Protein AF-A0A943XSY5-F1 (afdb_monomer)

Mean predicted aligned error: 3.84 Å

pLDDT: mean 95.53, std 4.26, range [72.25, 98.81]

Solvent-accessible surface area (backbone atoms only — not comparable to full-atom values): 9622 Å² total; per-residue (Å²): 134,90,79,90,82,76,95,72,87,88,83,88,87,78,84,81,67,56,57,65,74,54,51,54,51,53,53,53,51,29,32,69,34,96,50,72,36,81,41,83,50,46,81,87,48,71,56,55,54,33,40,51,54,36,42,40,42,39,41,23,49,76,48,82,53,96,76,16,36,41,26,38,29,37,89,57,64,32,68,55,34,70,31,59,26,46,67,28,61,64,41,45,40,33,44,54,44,33,38,27,50,61,41,18,36,30,39,38,38,53,36,88,68,41,37,77,53,68,43,51,72,58,47,55,50,42,42,78,25,55,26,46,60,81,52,46,37,52,65,27,47,38,34,50,37,49,50,89,82,88,85,81,74,72,88,86,78,50,73,50,48,57,50,8,46,64,72,24,69,88,112

Radius of gyration: 17.77 Å; Cα contacts (8 Å, |Δi|>4): 304; chains: 1; bounding box: 42×30×55 Å

Sequence (171 aa):
MDILISPSRLSGSISAISSKSDAHRALICAALSDAPTELALNGSSVDIETTIRCLQSLGAAFAVSEHGISVSPMQSAAKTAALDCEESGSTLRFLLPVAAALGCQANFTGRGRLPQRPVSPLKEELEAHGCRLDRALLPIALSGQLQSGVFTLPGNVSSQFLTGLLLCFPL

Secondary structure (DSSP, 8-state):
--------------PPPP-HHHHHHHHHHHHHSSS-EEE---S--HHHHHHHHHHHHHT-EEEEETTEEEEE--SS--SEEEEE-TT-HHHHHHHHHHHHHTT-EEEEE--TTGGGS--HHHHHHHHHTTEEES-SSSSEEEEE-PPPS-----TTT-HHHHHHHHHHTT-

Structure (mmCIF, N/CA/C/O backbone):
data_AF-A0A943XSY5-F1
#
_entry.id   AF-A0A943XSY5-F1
#
loop_
_atom_site.group_PDB
_atom_site.id
_atom_site.type_symbol
_atom_site.label_atom_id
_atom_site.label_alt_id
_atom_site.label_comp_id
_atom_site.label_asym_id
_atom_site.label_entity_id
_atom_site.label_seq_id
_atom_site.pdbx_PDB_ins_code
_atom_site.Cartn_x
_atom_site.Cartn_y
_atom_site.Cartn_z
_atom_site.occupancy
_atom_site.B_iso_or_equiv
_atom_site.auth_seq_id
_atom_site.auth_comp_id
_atom_site.auth_asym_id
_atom_site.auth_atom_id
_atom_site.pdbx_PDB_model_num
ATOM 1 N N . MET A 1 1 ? 16.954 14.660 -23.790 1.00 72.25 1 MET A N 1
ATOM 2 C CA . MET A 1 1 ? 18.077 13.877 -24.334 1.00 72.25 1 MET A CA 1
ATOM 3 C C . MET A 1 1 ? 17.688 13.520 -25.745 1.00 72.25 1 MET A C 1
ATOM 5 O O . MET A 1 1 ? 16.657 12.879 -25.915 1.00 72.25 1 MET A O 1
ATOM 9 N N . ASP A 1 2 ? 18.464 13.977 -26.718 1.00 86.50 2 ASP A N 1
ATOM 10 C CA . ASP A 1 2 ? 18.195 13.680 -28.121 1.00 86.50 2 ASP A CA 1
ATOM 11 C C . ASP A 1 2 ? 18.835 12.331 -28.450 1.00 86.50 2 ASP A C 1
ATOM 13 O O . ASP A 1 2 ? 20.022 12.123 -28.200 1.00 86.50 2 ASP A O 1
ATOM 17 N N . ILE A 1 3 ? 18.029 11.388 -28.940 1.00 89.19 3 ILE A N 1
ATOM 18 C CA . ILE A 1 3 ? 18.482 10.047 -29.315 1.00 89.19 3 ILE A CA 1
ATOM 19 C C . ILE A 1 3 ? 18.308 9.910 -30.825 1.00 89.19 3 ILE A C 1
ATOM 21 O O . ILE A 1 3 ? 17.190 9.974 -31.333 1.00 89.19 3 ILE A O 1
ATOM 25 N N . LEU A 1 4 ? 19.415 9.710 -31.543 1.00 88.94 4 LEU A N 1
ATOM 26 C CA . LEU A 1 4 ? 19.394 9.393 -32.968 1.00 88.94 4 LEU A CA 1
ATOM 27 C C . LEU A 1 4 ? 19.243 7.878 -33.140 1.00 88.94 4 LEU A C 1
ATOM 29 O O . LEU A 1 4 ? 20.129 7.114 -32.763 1.00 88.94 4 LEU A O 1
ATOM 33 N N . ILE A 1 5 ? 18.125 7.445 -33.721 1.00 90.19 5 ILE A N 1
ATOM 34 C CA . ILE A 1 5 ? 17.833 6.032 -33.988 1.00 90.19 5 ILE A CA 1
ATOM 35 C C . ILE A 1 5 ? 17.864 5.815 -35.502 1.00 90.19 5 ILE A C 1
ATOM 37 O O . ILE A 1 5 ? 17.161 6.501 -36.240 1.00 90.19 5 ILE A O 1
ATOM 41 N N . SER A 1 6 ? 18.663 4.853 -35.967 1.00 91.50 6 SER A N 1
ATOM 42 C CA . SER A 1 6 ? 18.678 4.421 -37.371 1.00 91.50 6 SER A CA 1
ATOM 43 C C . SER A 1 6 ? 17.897 3.110 -37.525 1.00 91.50 6 SER A C 1
ATOM 45 O O . SER A 1 6 ? 18.094 2.212 -36.703 1.00 91.50 6 SER A O 1
ATOM 47 N N . PRO A 1 7 ? 17.026 2.957 -38.542 1.00 93.31 7 PRO A N 1
ATOM 48 C CA . PRO A 1 7 ? 16.251 1.732 -38.728 1.00 93.31 7 PRO A CA 1
ATOM 49 C C . PRO A 1 7 ? 17.140 0.495 -38.907 1.00 93.31 7 PRO A C 1
ATOM 51 O O . PRO A 1 7 ? 18.032 0.473 -39.753 1.00 93.31 7 PRO A O 1
ATOM 54 N N . SER A 1 8 ? 16.866 -0.559 -38.141 1.00 94.12 8 SER A N 1
ATOM 55 C CA . SER A 1 8 ? 17.526 -1.863 -38.249 1.00 94.12 8 SER A CA 1
ATOM 56 C C . SER A 1 8 ? 16.590 -2.977 -37.765 1.00 94.12 8 SER A C 1
ATOM 58 O O . SER A 1 8 ? 15.567 -2.715 -37.126 1.00 94.12 8 SER A O 1
ATOM 60 N N . ARG A 1 9 ? 16.901 -4.240 -38.087 1.00 95.06 9 ARG A N 1
ATOM 61 C CA . ARG A 1 9 ? 16.203 -5.380 -37.472 1.00 95.06 9 ARG A CA 1
ATOM 62 C C . ARG A 1 9 ? 16.686 -5.526 -36.031 1.00 95.06 9 ARG A C 1
ATOM 64 O O . ARG A 1 9 ? 17.878 -5.708 -35.808 1.00 95.06 9 ARG A O 1
ATOM 71 N N . LEU A 1 10 ? 15.762 -5.476 -35.074 1.00 93.25 10 LEU A N 1
ATOM 72 C CA . LEU A 1 10 ? 16.069 -5.726 -33.666 1.00 93.25 10 LEU A CA 1
ATOM 73 C C . LEU A 1 10 ? 16.417 -7.209 -33.456 1.00 93.25 10 LEU A C 1
ATOM 75 O O . LEU A 1 10 ? 15.701 -8.089 -33.933 1.00 93.25 10 LEU A O 1
ATOM 79 N N . SER A 1 11 ? 17.497 -7.481 -32.724 1.00 94.38 11 SER A N 1
ATOM 80 C CA . SER A 1 11 ? 17.932 -8.830 -32.340 1.00 94.38 11 SER A CA 1
ATOM 81 C C . SER A 1 11 ? 18.624 -8.807 -30.977 1.00 94.38 11 SER A C 1
ATOM 83 O O . SER A 1 11 ? 19.362 -7.865 -30.694 1.00 94.38 11 SER A O 1
ATOM 85 N N . GLY A 1 12 ? 18.434 -9.850 -30.167 1.00 94.44 12 GLY A N 1
ATOM 86 C CA . GLY A 1 12 ? 19.050 -9.999 -28.844 1.00 94.44 12 GLY A CA 1
ATOM 87 C C . GLY A 1 12 ? 18.046 -10.440 -27.778 1.00 94.44 12 GLY A C 1
ATOM 88 O O . GLY A 1 12 ? 16.871 -10.650 -28.077 1.00 94.44 12 GLY A O 1
ATOM 89 N N . SER A 1 13 ? 18.519 -10.552 -26.537 1.00 94.25 13 SER A N 1
ATOM 90 C CA . SER A 1 13 ? 17.705 -10.886 -25.364 1.00 94.25 13 SER A CA 1
ATOM 91 C C . SER A 1 13 ? 17.931 -9.849 -24.272 1.00 94.25 13 SER A C 1
ATOM 93 O O . SER A 1 13 ? 19.067 -9.448 -24.025 1.00 94.25 13 SER A O 1
ATOM 95 N N . ILE A 1 14 ? 16.855 -9.443 -23.604 1.00 92.06 14 ILE A N 1
ATOM 96 C CA . ILE A 1 14 ? 16.902 -8.592 -22.415 1.00 92.06 14 ILE A CA 1
ATOM 97 C C . ILE A 1 14 ? 16.145 -9.278 -21.285 1.00 92.06 14 ILE A C 1
ATOM 99 O O . ILE A 1 14 ? 15.110 -9.905 -21.514 1.00 92.06 14 ILE A O 1
ATOM 103 N N . SER A 1 15 ? 16.650 -9.151 -20.064 1.00 88.56 15 SER A N 1
ATOM 104 C CA . SER A 1 15 ? 15.918 -9.601 -18.884 1.00 88.56 15 SER A CA 1
ATOM 105 C C . SER A 1 15 ? 14.790 -8.620 -18.587 1.00 88.56 15 SER A C 1
ATOM 107 O O . SER A 1 15 ? 15.020 -7.414 -18.487 1.00 88.56 15 SER A O 1
ATOM 109 N N . ALA A 1 16 ? 13.572 -9.133 -18.430 1.00 88.50 16 ALA A N 1
ATOM 110 C CA . ALA A 1 16 ? 12.465 -8.321 -17.953 1.00 88.50 16 ALA A CA 1
ATOM 111 C C . ALA A 1 16 ? 12.691 -7.929 -16.483 1.00 88.50 16 ALA A C 1
ATOM 113 O O . ALA A 1 16 ? 13.171 -8.730 -15.674 1.00 88.50 16 ALA A O 1
ATOM 114 N N . ILE A 1 17 ? 12.331 -6.691 -16.150 1.00 89.69 17 ILE A N 1
ATOM 115 C CA . ILE A 1 17 ? 12.204 -6.258 -14.757 1.00 89.69 17 ILE A CA 1
ATOM 116 C C . ILE A 1 17 ? 10.907 -6.801 -14.155 1.00 89.69 17 ILE A C 1
ATOM 118 O O . ILE A 1 17 ? 9.982 -7.188 -14.877 1.00 89.69 17 ILE A O 1
ATOM 122 N N . SER A 1 18 ? 10.824 -6.782 -12.831 1.00 90.81 18 SER A N 1
ATOM 123 C CA . SER A 1 18 ? 9.659 -7.265 -12.102 1.00 90.81 18 SER A CA 1
ATOM 124 C C . SER A 1 18 ? 8.411 -6.451 -12.433 1.00 90.81 18 SER A C 1
ATOM 126 O O . SER A 1 18 ? 8.450 -5.231 -12.621 1.00 90.81 18 SER A O 1
ATOM 128 N N . SER A 1 19 ? 7.266 -7.133 -12.480 1.00 93.69 19 SER A N 1
ATOM 129 C CA . SER A 1 19 ? 5.975 -6.476 -12.665 1.00 93.69 19 SER A CA 1
ATOM 130 C C . SER A 1 19 ? 5.690 -5.565 -11.477 1.00 93.69 19 SER A C 1
ATOM 132 O O . SER A 1 19 ? 5.478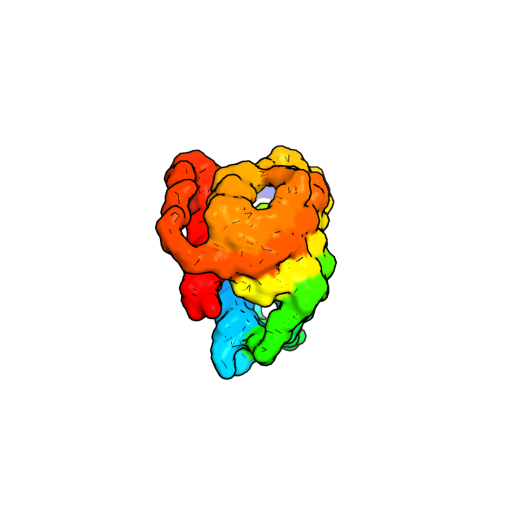 -6.030 -10.360 1.00 93.69 19 SER A O 1
ATOM 134 N N . LYS A 1 20 ? 5.608 -4.256 -11.724 1.00 93.44 20 LYS A N 1
ATOM 135 C CA . LYS A 1 20 ? 5.277 -3.269 -10.687 1.00 93.44 20 LYS A CA 1
ATOM 136 C C . LYS A 1 20 ? 3.965 -3.600 -9.968 1.00 93.44 20 LYS A C 1
ATOM 138 O O . LYS A 1 20 ? 3.870 -3.505 -8.750 1.00 93.44 20 LYS A O 1
ATOM 143 N N . SER A 1 21 ? 2.932 -3.984 -10.717 1.00 94.94 21 SER A N 1
ATOM 144 C CA . SER A 1 21 ? 1.629 -4.309 -10.132 1.00 94.94 21 SER A CA 1
ATOM 145 C C . SER A 1 21 ? 1.674 -5.558 -9.255 1.00 94.94 21 SER A C 1
ATOM 147 O O . SER A 1 21 ? 0.936 -5.623 -8.276 1.00 94.94 21 SER A O 1
ATOM 149 N N . ASP A 1 22 ? 2.504 -6.535 -9.606 1.00 95.62 22 ASP A N 1
ATOM 150 C CA . ASP A 1 22 ? 2.690 -7.742 -8.802 1.00 95.62 22 ASP A CA 1
ATOM 151 C C . ASP A 1 22 ? 3.507 -7.438 -7.543 1.00 95.62 22 ASP A C 1
ATOM 153 O O . ASP A 1 22 ? 3.076 -7.738 -6.434 1.00 95.62 22 ASP A O 1
ATOM 157 N N . ALA A 1 23 ? 4.598 -6.685 -7.697 1.00 96.00 23 ALA A N 1
ATOM 158 C CA . ALA A 1 23 ? 5.452 -6.252 -6.599 1.00 96.00 23 ALA A CA 1
ATOM 159 C C . ALA A 1 23 ? 4.679 -5.487 -5.509 1.00 96.00 23 ALA A C 1
ATOM 161 O O . ALA A 1 23 ? 4.849 -5.784 -4.331 1.00 96.00 23 ALA A O 1
ATOM 162 N N . HIS A 1 24 ? 3.769 -4.569 -5.869 1.00 97.81 24 HIS A N 1
ATOM 163 C CA . HIS A 1 24 ? 2.896 -3.918 -4.881 1.00 97.81 24 HIS A CA 1
ATOM 164 C C . HIS A 1 24 ? 2.095 -4.927 -4.050 1.00 97.81 24 HIS A C 1
ATOM 166 O O . HIS A 1 24 ? 2.024 -4.797 -2.832 1.00 97.81 24 HIS A O 1
ATOM 172 N N . ARG A 1 25 ? 1.468 -5.910 -4.708 1.00 98.00 25 ARG A N 1
ATOM 173 C CA . ARG A 1 25 ? 0.611 -6.893 -4.035 1.00 98.00 25 ARG A CA 1
ATOM 174 C C . ARG A 1 25 ? 1.439 -7.820 -3.160 1.00 98.00 25 ARG A C 1
ATOM 176 O O . ARG A 1 25 ? 1.089 -8.006 -2.004 1.00 98.00 25 ARG A O 1
ATOM 183 N N . ALA A 1 26 ? 2.555 -8.321 -3.684 1.00 97.56 26 ALA A N 1
ATOM 184 C CA . ALA A 1 26 ? 3.475 -9.176 -2.949 1.00 97.56 26 ALA A CA 1
ATOM 185 C C . ALA A 1 26 ? 4.007 -8.484 -1.685 1.00 97.56 26 ALA A C 1
ATOM 187 O O . ALA A 1 26 ? 3.973 -9.079 -0.614 1.00 97.56 26 ALA A O 1
ATOM 188 N N . LEU A 1 27 ? 4.415 -7.213 -1.781 1.00 97.94 27 LEU A N 1
ATOM 189 C CA . LEU A 1 27 ? 4.894 -6.435 -0.634 1.00 97.94 27 LEU A CA 1
ATOM 190 C C . LEU A 1 27 ? 3.814 -6.235 0.432 1.00 97.94 27 LEU A C 1
ATOM 192 O O . LEU A 1 27 ? 4.099 -6.378 1.617 1.00 97.94 27 LEU A O 1
ATOM 196 N N . ILE A 1 28 ? 2.582 -5.918 0.022 1.00 98.50 28 ILE A N 1
ATOM 197 C CA . ILE A 1 28 ? 1.466 -5.723 0.957 1.00 98.50 28 ILE A CA 1
ATOM 198 C C . ILE A 1 28 ? 1.099 -7.046 1.636 1.00 98.50 28 ILE A C 1
ATOM 200 O O . ILE A 1 28 ? 0.995 -7.080 2.857 1.00 98.50 28 ILE A O 1
ATOM 204 N N . CYS A 1 29 ? 0.967 -8.138 0.877 1.00 98.25 29 CYS A N 1
ATOM 205 C CA . CYS A 1 29 ? 0.692 -9.461 1.440 1.00 98.25 29 CYS A CA 1
ATOM 206 C C . CYS A 1 29 ? 1.797 -9.909 2.404 1.00 98.25 29 CYS A C 1
ATOM 208 O O . CYS A 1 29 ? 1.495 -10.364 3.499 1.00 98.25 29 CYS A O 1
ATOM 210 N N . ALA A 1 30 ? 3.069 -9.742 2.030 1.00 98.12 30 ALA A N 1
ATOM 211 C CA . ALA A 1 30 ? 4.203 -10.088 2.882 1.00 98.12 30 ALA A CA 1
ATOM 212 C C . ALA A 1 30 ? 4.205 -9.272 4.185 1.00 98.12 30 ALA A C 1
ATOM 214 O O . ALA A 1 30 ? 4.404 -9.828 5.261 1.00 98.12 30 ALA A O 1
ATOM 215 N N . ALA A 1 31 ? 3.911 -7.971 4.112 1.00 98.31 31 ALA A N 1
ATOM 216 C CA . ALA A 1 31 ? 3.825 -7.106 5.287 1.00 98.31 31 ALA A CA 1
ATOM 217 C C . ALA A 1 31 ? 2.657 -7.461 6.228 1.00 98.31 31 ALA A C 1
ATOM 219 O O . ALA A 1 31 ? 2.752 -7.198 7.426 1.00 98.31 31 ALA A O 1
ATOM 220 N N . LEU A 1 32 ? 1.575 -8.034 5.691 1.00 97.50 32 LEU A N 1
ATOM 221 C CA . LEU A 1 32 ? 0.381 -8.470 6.429 1.00 97.50 32 LEU A CA 1
ATOM 222 C C . LEU A 1 32 ? 0.417 -9.947 6.856 1.00 97.50 32 LEU A C 1
ATOM 224 O O . LEU A 1 32 ? -0.513 -10.407 7.511 1.00 97.50 32 LEU A O 1
ATOM 228 N N . SER A 1 33 ? 1.444 -10.696 6.455 1.00 96.44 33 SER A N 1
ATOM 229 C CA . SER A 1 33 ? 1.564 -12.126 6.753 1.00 96.44 33 SER A CA 1
ATOM 230 C C . SER A 1 33 ? 1.940 -12.397 8.216 1.00 96.44 33 SER A C 1
ATOM 232 O O . SER A 1 33 ? 2.244 -11.486 8.981 1.00 96.44 33 SER A O 1
ATOM 234 N N . ASP A 1 34 ? 1.931 -13.665 8.616 1.00 94.12 34 ASP A N 1
ATOM 235 C CA . ASP A 1 34 ? 2.286 -14.127 9.961 1.00 94.12 34 ASP A CA 1
ATOM 236 C C . ASP A 1 34 ? 3.776 -14.490 10.118 1.00 94.12 34 ASP A C 1
ATOM 238 O O . ASP A 1 34 ? 4.224 -14.788 11.229 1.00 94.12 34 ASP A O 1
ATOM 242 N N . ALA A 1 35 ? 4.565 -14.442 9.038 1.00 96.50 35 ALA A N 1
ATOM 243 C CA . ALA A 1 35 ? 5.975 -14.824 9.044 1.00 96.50 35 ALA A CA 1
ATOM 244 C C . ALA A 1 35 ? 6.843 -13.979 8.087 1.00 96.50 35 ALA A C 1
ATOM 246 O O . ALA A 1 35 ? 6.354 -13.464 7.081 1.00 96.50 35 ALA A O 1
ATOM 247 N N . PRO A 1 36 ? 8.157 -13.843 8.355 1.00 97.81 36 PRO A N 1
ATOM 248 C CA . PRO A 1 36 ? 9.082 -13.204 7.423 1.00 97.81 36 PRO A CA 1
ATOM 249 C C . PRO A 1 36 ? 9.029 -13.821 6.021 1.00 97.81 36 PRO A C 1
ATOM 251 O O . PRO A 1 36 ? 8.954 -15.041 5.873 1.00 97.81 36 PRO A O 1
ATOM 254 N N . THR A 1 37 ? 9.091 -12.975 4.994 1.00 98.12 37 THR A N 1
ATOM 255 C CA . THR A 1 37 ? 8.952 -13.373 3.587 1.00 98.12 37 THR A CA 1
ATOM 256 C C . THR A 1 37 ? 10.088 -12.798 2.746 1.00 98.12 37 THR A C 1
ATOM 258 O O . THR A 1 37 ? 10.396 -11.613 2.840 1.00 98.12 37 THR A O 1
ATOM 261 N N . GLU A 1 38 ? 10.665 -13.619 1.868 1.00 97.44 38 GLU A N 1
ATOM 262 C CA . GLU A 1 38 ? 11.656 -13.191 0.876 1.00 97.44 38 GLU A CA 1
ATOM 263 C C . GLU A 1 38 ? 11.002 -13.026 -0.498 1.00 97.44 38 GLU A C 1
ATOM 265 O O . GLU A 1 38 ? 10.379 -13.951 -1.023 1.00 97.44 38 GLU A O 1
ATOM 270 N N . LEU A 1 39 ? 11.156 -11.847 -1.101 1.00 96.06 39 LEU A N 1
ATOM 271 C CA . LEU A 1 39 ? 10.608 -11.522 -2.414 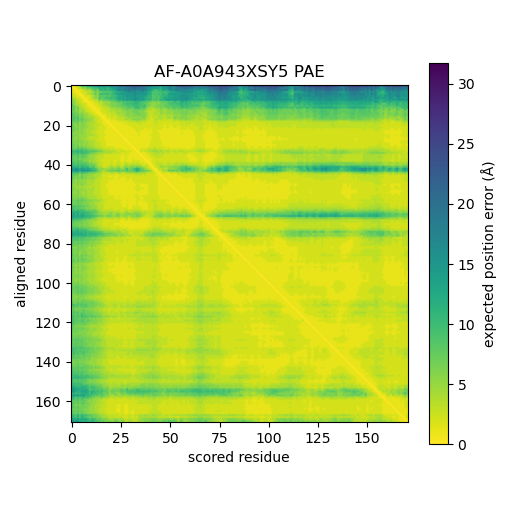1.00 96.06 39 LEU A CA 1
ATOM 272 C C . LEU A 1 39 ? 11.731 -11.346 -3.437 1.00 96.06 39 LEU A C 1
ATOM 274 O O . LEU A 1 39 ? 12.509 -10.395 -3.362 1.00 96.06 39 LEU A O 1
ATOM 278 N N . ALA A 1 40 ? 11.769 -12.221 -4.442 1.00 92.81 40 ALA A N 1
ATOM 279 C CA . ALA A 1 40 ? 12.690 -12.121 -5.573 1.00 92.81 40 ALA A CA 1
ATOM 280 C C . ALA A 1 40 ? 12.232 -11.025 -6.556 1.00 92.81 40 ALA A C 1
ATOM 282 O O . ALA A 1 40 ? 11.627 -11.304 -7.590 1.00 92.81 40 ALA A O 1
ATOM 283 N N . LEU A 1 41 ? 12.494 -9.764 -6.206 1.00 90.00 41 LEU A N 1
ATOM 284 C CA . LEU A 1 41 ? 12.184 -8.592 -7.025 1.00 90.00 41 LEU A CA 1
ATOM 285 C C . LEU A 1 41 ? 13.463 -8.013 -7.630 1.00 90.00 41 LEU A C 1
ATOM 287 O O . LEU A 1 41 ? 14.415 -7.709 -6.918 1.00 90.00 41 LEU A O 1
ATOM 291 N N . ASN A 1 42 ? 13.465 -7.832 -8.951 1.00 85.94 42 ASN A N 1
ATOM 292 C CA . ASN A 1 42 ? 14.547 -7.192 -9.692 1.00 85.94 42 ASN A CA 1
ATOM 293 C C . ASN A 1 42 ? 14.120 -5.823 -10.248 1.00 85.94 42 ASN A C 1
ATOM 295 O O . ASN A 1 42 ? 13.062 -5.662 -10.865 1.00 85.94 42 ASN A O 1
ATOM 299 N N . GLY A 1 43 ? 14.995 -4.835 -10.065 1.00 79.06 43 GLY A N 1
ATOM 300 C CA . GLY A 1 43 ? 14.724 -3.443 -10.413 1.00 79.06 43 GLY A CA 1
ATOM 301 C C . GLY A 1 43 ? 13.896 -2.715 -9.351 1.00 79.06 43 GLY A C 1
ATOM 302 O O . GLY A 1 43 ? 13.082 -3.307 -8.648 1.00 79.06 43 GLY A O 1
ATOM 303 N N . SER A 1 44 ? 14.115 -1.405 -9.246 1.00 80.56 44 SER A N 1
ATOM 304 C CA . SER A 1 44 ? 13.337 -0.523 -8.374 1.00 80.56 44 SER A CA 1
ATOM 305 C C . SER A 1 44 ? 12.501 0.447 -9.201 1.00 80.56 44 SER A C 1
ATOM 307 O O . SER A 1 44 ? 12.824 0.771 -10.346 1.00 80.56 44 SER A O 1
ATOM 309 N N . SER A 1 45 ? 11.416 0.931 -8.609 1.00 90.75 45 SER A N 1
ATOM 310 C CA . SER A 1 45 ? 10.687 2.089 -9.112 1.00 90.75 45 SER A CA 1
ATOM 311 C C . SER A 1 45 ? 10.206 2.923 -7.938 1.00 90.75 45 SER A C 1
ATOM 313 O O . SER A 1 45 ? 9.942 2.377 -6.865 1.00 90.75 45 SER A O 1
ATOM 315 N N . VAL A 1 46 ? 10.024 4.223 -8.174 1.00 94.81 46 VAL A N 1
ATOM 316 C CA . VAL A 1 46 ? 9.535 5.161 -7.157 1.00 94.81 46 VAL A CA 1
ATOM 317 C C . VAL A 1 46 ? 8.265 4.626 -6.490 1.00 94.81 46 VAL A C 1
ATOM 319 O O . VAL A 1 46 ? 8.216 4.565 -5.274 1.00 94.81 46 VAL A O 1
ATOM 322 N N . ASP A 1 47 ? 7.295 4.120 -7.258 1.00 96.25 47 ASP A N 1
ATOM 323 C CA . ASP A 1 47 ? 6.043 3.563 -6.721 1.00 96.25 47 ASP A CA 1
ATOM 324 C C . ASP A 1 47 ? 6.257 2.384 -5.744 1.00 96.25 47 ASP A C 1
ATOM 326 O O . ASP A 1 47 ? 5.525 2.237 -4.756 1.00 96.25 47 ASP A O 1
ATOM 330 N N . ILE A 1 48 ? 7.246 1.523 -6.011 1.00 95.69 48 ILE A N 1
ATOM 331 C CA . ILE A 1 48 ? 7.573 0.379 -5.146 1.00 95.69 48 ILE A CA 1
ATOM 332 C C . ILE A 1 48 ? 8.245 0.860 -3.866 1.00 95.69 48 ILE A C 1
ATOM 334 O O . ILE A 1 48 ? 7.825 0.474 -2.776 1.00 95.69 48 ILE A O 1
ATOM 338 N N . GLU A 1 49 ? 9.202 1.776 -3.981 1.00 96.38 49 GLU A N 1
ATOM 339 C CA . GLU A 1 49 ? 9.843 2.404 -2.825 1.00 96.38 49 GLU A CA 1
ATOM 340 C C . GLU A 1 49 ? 8.827 3.162 -1.961 1.00 96.38 49 GLU A C 1
ATOM 342 O O . GLU A 1 49 ? 8.859 3.060 -0.738 1.00 96.38 49 GLU A O 1
ATOM 347 N N . THR A 1 50 ? 7.875 3.868 -2.576 1.00 98.19 50 THR A N 1
ATOM 348 C CA . THR A 1 50 ? 6.762 4.535 -1.889 1.00 98.19 50 THR A CA 1
ATOM 349 C C . THR A 1 50 ? 5.919 3.538 -1.097 1.00 98.19 50 THR A C 1
ATOM 351 O O . THR A 1 50 ? 5.553 3.807 0.045 1.00 98.19 50 THR A O 1
ATOM 354 N N . THR A 1 51 ? 5.626 2.371 -1.676 1.00 98.38 51 THR A N 1
ATOM 355 C CA . THR A 1 51 ? 4.847 1.322 -0.998 1.00 98.38 51 THR A CA 1
ATOM 356 C C . THR A 1 51 ? 5.597 0.764 0.201 1.00 98.38 51 THR A C 1
ATOM 358 O O . THR A 1 51 ? 5.004 0.639 1.268 1.00 98.38 51 THR A O 1
ATOM 361 N N . ILE A 1 52 ? 6.899 0.504 0.053 1.00 97.94 52 ILE A N 1
ATOM 362 C CA . ILE A 1 52 ? 7.772 0.072 1.152 1.00 97.94 52 ILE A CA 1
ATOM 363 C C . ILE A 1 52 ? 7.763 1.113 2.273 1.00 97.94 52 ILE A C 1
ATOM 365 O O . ILE A 1 52 ? 7.478 0.761 3.414 1.00 97.94 52 ILE A O 1
ATOM 369 N N . ARG A 1 53 ? 7.982 2.398 1.957 1.00 98.56 53 ARG A N 1
ATOM 370 C CA . ARG A 1 53 ? 7.965 3.484 2.955 1.00 98.56 53 ARG A CA 1
ATOM 371 C C . ARG A 1 53 ? 6.632 3.564 3.699 1.00 98.56 53 ARG A C 1
ATOM 373 O O . ARG A 1 53 ? 6.619 3.672 4.920 1.00 98.56 53 ARG A O 1
ATOM 380 N N . CYS A 1 54 ? 5.511 3.465 2.985 1.00 98.75 54 CYS A N 1
ATOM 381 C CA . CYS A 1 54 ? 4.189 3.489 3.610 1.00 98.75 54 CYS A CA 1
ATOM 382 C C . CYS A 1 54 ? 3.946 2.266 4.510 1.00 98.75 54 CYS A C 1
ATOM 384 O O . CYS A 1 54 ? 3.413 2.412 5.606 1.00 98.75 54 CYS A O 1
ATOM 386 N N . LEU A 1 55 ? 4.359 1.068 4.086 1.00 98.62 55 LEU A N 1
ATOM 387 C CA . LEU A 1 55 ? 4.259 -0.145 4.905 1.00 98.62 55 LEU A CA 1
ATOM 388 C C . LEU A 1 55 ? 5.176 -0.080 6.137 1.00 98.62 55 LEU A C 1
ATOM 390 O O . LEU A 1 55 ? 4.783 -0.534 7.209 1.00 98.62 55 LEU A O 1
ATOM 394 N N . GLN A 1 56 ? 6.351 0.547 6.025 1.00 98.50 56 GLN A N 1
ATOM 395 C CA . GLN A 1 56 ? 7.215 0.836 7.175 1.00 98.50 56 GLN A C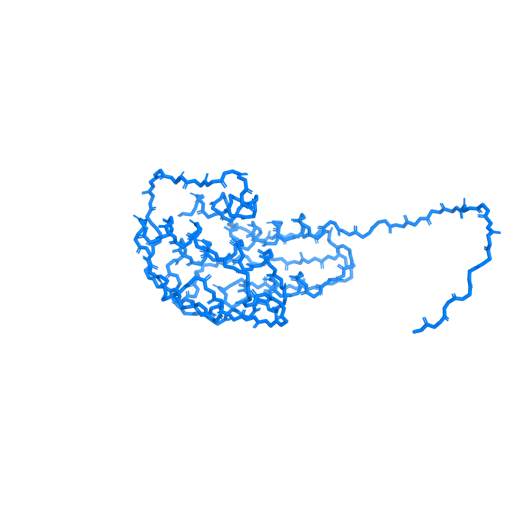A 1
ATOM 396 C C . GLN A 1 56 ? 6.527 1.755 8.183 1.00 98.50 56 GLN A C 1
ATOM 398 O O . GLN A 1 56 ? 6.536 1.473 9.378 1.00 98.50 56 GLN A O 1
ATOM 403 N N . SER A 1 57 ? 5.868 2.817 7.712 1.00 98.50 57 SER A N 1
ATOM 404 C CA . SER A 1 57 ? 5.071 3.701 8.571 1.00 98.50 57 SER A CA 1
ATOM 405 C C . SER A 1 57 ? 3.880 3.000 9.231 1.00 98.50 57 SER A C 1
ATOM 407 O O . SER A 1 57 ? 3.437 3.445 10.286 1.00 98.50 57 SER A O 1
ATOM 409 N N . LEU A 1 58 ? 3.371 1.914 8.640 1.00 98.38 58 LEU A N 1
ATOM 410 C CA . LEU A 1 58 ? 2.325 1.076 9.234 1.00 98.38 58 LEU A CA 1
ATOM 411 C C . LEU A 1 58 ? 2.871 0.030 10.221 1.00 98.38 58 LEU A C 1
ATOM 413 O O . LEU A 1 58 ? 2.096 -0.474 11.030 1.00 98.38 58 LEU A O 1
ATOM 417 N N . GLY A 1 59 ? 4.181 -0.244 10.215 1.00 97.75 59 GLY A N 1
ATOM 418 C CA . GLY A 1 59 ? 4.857 -1.086 11.208 1.00 97.75 59 GLY A CA 1
ATOM 419 C C . GLY A 1 59 ? 5.635 -2.284 10.654 1.00 97.75 59 GLY A C 1
ATOM 420 O O . GLY A 1 59 ? 6.159 -3.066 11.444 1.00 97.75 59 GLY A O 1
ATOM 421 N N . ALA A 1 60 ? 5.701 -2.473 9.331 1.00 98.31 60 ALA A N 1
ATOM 422 C CA . ALA A 1 60 ? 6.509 -3.537 8.731 1.00 98.31 60 ALA 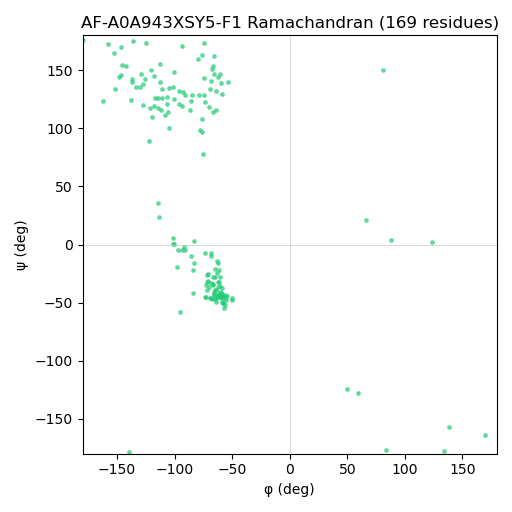A CA 1
ATOM 423 C C . ALA A 1 60 ? 7.989 -3.127 8.679 1.00 98.31 60 ALA A C 1
ATOM 425 O O . ALA A 1 60 ? 8.319 -1.941 8.682 1.00 98.31 60 ALA A O 1
ATOM 426 N N . ALA A 1 61 ? 8.897 -4.094 8.564 1.00 98.12 61 ALA A N 1
ATOM 427 C CA . ALA A 1 61 ? 10.304 -3.807 8.287 1.00 98.12 61 ALA A CA 1
ATOM 428 C C . ALA A 1 61 ? 10.748 -4.469 6.983 1.00 98.12 61 ALA A C 1
ATOM 430 O O . ALA A 1 61 ? 10.228 -5.505 6.582 1.00 98.12 61 ALA A O 1
ATOM 431 N N . PHE A 1 62 ? 11.708 -3.838 6.311 1.00 97.44 62 PHE A N 1
ATOM 432 C CA . PHE A 1 62 ? 12.192 -4.271 5.007 1.00 97.44 62 PHE A CA 1
ATOM 433 C C . PHE A 1 62 ? 13.710 -4.180 4.965 1.00 97.44 62 PHE A C 1
ATOM 435 O O . PHE A 1 62 ? 14.278 -3.190 5.433 1.00 97.44 62 PHE A O 1
ATOM 442 N N . ALA A 1 63 ? 14.348 -5.166 4.344 1.00 95.81 63 ALA A N 1
ATOM 443 C CA . ALA A 1 63 ? 15.742 -5.100 3.933 1.00 95.81 63 ALA A CA 1
ATOM 444 C C . ALA A 1 63 ? 15.821 -5.317 2.418 1.00 95.81 63 ALA A C 1
ATOM 446 O O . ALA A 1 63 ? 15.427 -6.361 1.903 1.00 95.81 63 ALA A O 1
ATOM 447 N N . VAL A 1 64 ? 16.304 -4.302 1.701 1.00 91.69 64 VAL A N 1
ATOM 448 C CA . VAL A 1 64 ? 16.454 -4.332 0.240 1.00 91.69 64 VAL A CA 1
ATOM 449 C C . VAL A 1 64 ? 17.885 -4.732 -0.101 1.00 91.69 64 VAL A C 1
ATOM 451 O O . VAL A 1 64 ? 18.832 -4.175 0.453 1.00 91.69 64 VAL A O 1
ATOM 454 N N . SER A 1 65 ? 18.043 -5.683 -1.016 1.00 88.50 65 SER A N 1
ATOM 455 C CA . SER A 1 65 ? 19.336 -6.178 -1.494 1.00 88.50 65 SER A CA 1
ATOM 456 C C . SER A 1 65 ? 19.337 -6.340 -3.016 1.00 88.50 65 SER A C 1
ATOM 458 O O . SER A 1 65 ? 18.304 -6.203 -3.670 1.00 88.50 65 SER A O 1
ATOM 460 N N . GLU A 1 66 ? 20.490 -6.687 -3.592 1.00 83.25 66 GLU A N 1
ATOM 461 C CA . GLU A 1 66 ? 20.602 -7.007 -5.023 1.00 83.25 66 GLU A CA 1
ATOM 462 C C . GLU A 1 66 ? 19.814 -8.265 -5.429 1.00 83.25 66 GLU A C 1
ATOM 464 O O . GLU A 1 66 ? 19.489 -8.441 -6.602 1.00 83.25 66 GLU A O 1
ATOM 469 N N . HIS A 1 67 ? 19.496 -9.138 -4.469 1.00 82.19 67 HIS A N 1
ATOM 470 C CA . HIS A 1 67 ? 18.812 -10.411 -4.709 1.00 82.19 67 HIS A CA 1
ATOM 471 C C . HIS A 1 67 ? 17.299 -10.346 -4.475 1.00 82.19 67 HIS A C 1
ATOM 473 O O . HIS A 1 67 ? 16.601 -11.326 -4.737 1.00 82.19 67 HIS A O 1
ATOM 479 N N . GLY A 1 68 ? 16.789 -9.209 -3.999 1.00 91.50 68 GLY A N 1
ATOM 480 C CA . GLY A 1 68 ? 15.380 -9.038 -3.678 1.00 91.50 68 GLY A CA 1
ATOM 481 C C . GLY A 1 68 ? 15.154 -8.280 -2.377 1.00 91.50 68 GLY A C 1
ATOM 482 O O . GLY A 1 68 ? 16.004 -7.511 -1.919 1.00 91.50 68 GLY A O 1
ATOM 483 N N . ILE A 1 69 ? 13.976 -8.492 -1.796 1.00 95.94 69 ILE A N 1
ATOM 484 C CA . ILE A 1 69 ? 13.492 -7.768 -0.624 1.00 95.94 69 ILE A CA 1
ATOM 485 C C . ILE A 1 69 ? 13.068 -8.764 0.450 1.00 95.94 69 ILE A C 1
ATOM 487 O O . ILE A 1 69 ? 12.132 -9.535 0.242 1.00 95.94 69 ILE A O 1
ATOM 491 N N . SER A 1 70 ? 13.718 -8.679 1.605 1.00 97.38 70 SER A N 1
ATOM 492 C CA . SER A 1 70 ? 13.298 -9.366 2.822 1.00 97.38 70 SER A CA 1
ATOM 493 C C . SER A 1 70 ? 12.261 -8.511 3.541 1.00 97.38 70 SER A C 1
ATOM 495 O O . SER A 1 70 ? 12.480 -7.313 3.753 1.00 97.38 70 SER A O 1
ATOM 497 N N . VAL A 1 71 ? 11.124 -9.107 3.887 1.00 98.44 71 VAL A N 1
ATOM 498 C CA . VAL A 1 71 ? 9.996 -8.446 4.546 1.00 98.44 71 VAL A CA 1
ATOM 499 C C . VAL A 1 71 ? 9.771 -9.086 5.907 1.00 98.44 71 VAL A C 1
ATOM 501 O O . VAL A 1 71 ? 9.440 -10.267 5.998 1.00 98.44 71 VAL A O 1
ATOM 504 N N . SER A 1 72 ? 9.889 -8.290 6.963 1.00 98.50 72 SER A N 1
ATOM 505 C CA . SER A 1 72 ? 9.422 -8.656 8.297 1.00 98.50 72 SER A CA 1
ATOM 506 C C . SER A 1 72 ? 8.000 -8.116 8.478 1.00 98.50 72 SER A C 1
ATOM 508 O O . SER A 1 72 ? 7.814 -6.893 8.395 1.00 98.50 72 SER A O 1
ATOM 510 N N . PRO A 1 73 ? 6.999 -8.983 8.713 1.00 97.94 73 PRO A N 1
ATOM 511 C CA . PRO A 1 73 ? 5.606 -8.566 8.797 1.00 97.94 73 PRO A CA 1
ATOM 512 C C . PRO A 1 73 ? 5.328 -7.666 10.002 1.00 97.94 73 PRO A C 1
ATOM 514 O O . PRO A 1 73 ? 6.086 -7.619 10.977 1.00 97.94 73 PRO A O 1
ATOM 517 N N . MET A 1 74 ? 4.197 -6.967 9.940 1.00 96.06 74 MET A N 1
ATOM 518 C CA . MET A 1 74 ? 3.685 -6.157 11.041 1.00 96.06 74 MET A CA 1
ATOM 519 C C . MET A 1 74 ? 3.277 -7.050 12.215 1.00 96.06 74 MET A C 1
ATOM 521 O O . MET A 1 74 ? 2.303 -7.786 12.125 1.00 96.06 74 MET A O 1
ATOM 525 N N . GLN A 1 75 ? 3.972 -6.939 13.352 1.00 91.19 75 GLN A N 1
ATOM 526 C CA . GLN A 1 75 ? 3.529 -7.590 14.598 1.00 91.19 75 GLN A CA 1
ATOM 527 C C . GLN A 1 75 ? 2.312 -6.884 15.208 1.00 91.19 75 GLN A C 1
ATOM 529 O O . GLN A 1 75 ? 1.440 -7.505 15.808 1.00 91.19 75 GLN A O 1
ATOM 534 N N . SER A 1 76 ? 2.265 -5.562 15.059 1.00 91.69 76 SER A N 1
ATOM 535 C CA . SER A 1 76 ? 1.139 -4.716 15.433 1.00 91.69 76 SER A CA 1
ATOM 536 C C . SER A 1 76 ? 1.141 -3.490 14.534 1.00 91.69 76 SER A C 1
ATOM 538 O O . SER A 1 76 ? 2.194 -2.870 14.363 1.00 91.69 76 SER A O 1
ATOM 540 N N . ALA A 1 77 ? -0.017 -3.117 13.998 1.00 92.75 77 ALA A N 1
ATOM 541 C CA . ALA A 1 77 ? -0.125 -1.904 13.204 1.00 92.75 77 ALA A CA 1
ATOM 542 C C . ALA A 1 77 ? 0.133 -0.648 14.046 1.00 92.75 77 ALA A C 1
ATOM 544 O O . ALA A 1 77 ? -0.218 -0.572 15.230 1.00 92.75 77 ALA A O 1
ATOM 545 N N . ALA A 1 78 ? 0.722 0.365 13.416 1.00 96.38 78 ALA A N 1
ATOM 546 C CA . ALA A 1 78 ? 0.848 1.685 14.005 1.00 96.38 78 ALA A CA 1
ATOM 547 C C . ALA A 1 78 ? -0.541 2.267 14.329 1.00 96.38 78 ALA A C 1
ATOM 549 O O . ALA A 1 78 ? -1.475 2.178 13.535 1.00 96.38 78 ALA A O 1
ATOM 550 N N . LYS A 1 79 ? -0.677 2.917 15.493 1.00 97.56 79 LYS A N 1
ATOM 551 C CA . LYS A 1 79 ? -1.922 3.622 15.856 1.00 97.56 79 LYS A CA 1
ATOM 552 C C . LYS A 1 79 ? -2.155 4.854 14.982 1.00 97.56 79 LYS A C 1
ATOM 554 O O . LYS A 1 79 ? -3.299 5.222 14.726 1.00 97.56 79 LYS A O 1
ATOM 559 N N . THR A 1 80 ? -1.069 5.505 14.574 1.00 98.44 80 THR A N 1
ATOM 560 C CA . THR A 1 80 ? -1.068 6.685 13.712 1.00 98.44 80 THR A CA 1
ATOM 561 C C . THR A 1 80 ? 0.028 6.550 12.658 1.00 98.44 80 THR A C 1
ATOM 563 O O . THR A 1 80 ? 1.112 6.053 12.960 1.00 98.44 80 THR A O 1
ATOM 566 N N . ALA A 1 81 ? -0.232 7.007 11.432 1.00 98.38 81 ALA A N 1
ATOM 567 C CA . ALA A 1 81 ? 0.757 6.967 10.353 1.00 98.38 81 ALA A CA 1
ATOM 568 C C . ALA A 1 81 ? 0.629 8.165 9.402 1.00 98.38 81 ALA A C 1
ATOM 570 O O . ALA A 1 81 ? -0.468 8.641 9.110 1.00 98.38 81 ALA A O 1
ATOM 571 N N . ALA A 1 82 ? 1.761 8.640 8.882 1.00 98.56 82 ALA A N 1
ATOM 572 C CA . ALA A 1 82 ? 1.812 9.584 7.769 1.00 98.56 82 ALA A CA 1
ATOM 573 C C . ALA A 1 82 ? 2.271 8.830 6.517 1.00 98.56 82 ALA A C 1
ATOM 575 O O . ALA A 1 82 ? 3.343 8.232 6.520 1.00 98.56 82 ALA A O 1
ATOM 576 N N . LEU A 1 83 ? 1.450 8.837 5.469 1.00 98.75 83 LEU A N 1
ATOM 577 C CA . LEU A 1 83 ? 1.607 7.988 4.290 1.00 98.75 83 LEU A CA 1
ATOM 578 C C . LEU A 1 83 ? 1.717 8.860 3.033 1.00 98.75 83 LEU A C 1
ATOM 580 O O . LEU A 1 83 ? 0.716 9.191 2.393 1.00 98.75 83 LEU A O 1
ATOM 584 N N . ASP A 1 84 ? 2.945 9.250 2.685 1.00 98.62 84 ASP A N 1
ATOM 585 C CA . ASP A 1 84 ? 3.224 9.962 1.433 1.00 98.62 84 ASP A CA 1
ATOM 586 C C . ASP A 1 84 ? 3.204 8.980 0.261 1.00 98.62 84 ASP A C 1
ATOM 588 O O . ASP A 1 84 ? 4.106 8.159 0.094 1.00 98.62 84 ASP A O 1
ATOM 592 N N . CYS A 1 85 ? 2.155 9.076 -0.554 1.00 98.50 85 CYS A N 1
ATOM 593 C CA . CYS A 1 85 ? 1.947 8.228 -1.719 1.00 98.50 85 CYS A CA 1
ATOM 594 C C . CYS A 1 85 ? 2.697 8.712 -2.966 1.00 98.50 85 CYS A C 1
ATOM 596 O O . CYS A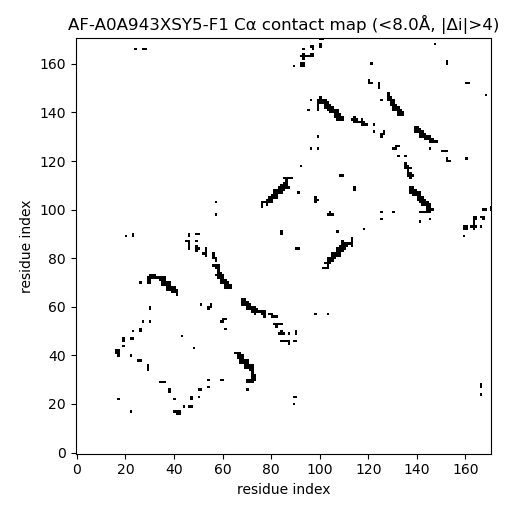 1 85 ? 2.531 8.100 -4.021 1.00 98.50 85 CYS A O 1
ATOM 598 N N . GLU A 1 86 ? 3.495 9.782 -2.890 1.00 98.31 86 GLU A N 1
ATOM 599 C CA . GLU A 1 86 ? 4.195 10.368 -4.038 1.00 98.31 86 GLU A CA 1
ATOM 600 C C . GLU A 1 86 ? 3.215 10.583 -5.214 1.00 98.31 86 GLU A C 1
ATOM 602 O O . GLU A 1 86 ? 2.173 11.222 -5.049 1.00 98.31 86 GLU A O 1
ATOM 607 N N . GLU A 1 87 ? 3.499 10.036 -6.399 1.00 97.62 87 GLU A N 1
ATOM 608 C CA . GLU A 1 87 ? 2.560 9.990 -7.531 1.00 97.62 87 GLU A CA 1
ATOM 609 C C . GLU A 1 87 ? 1.881 8.611 -7.702 1.00 97.62 87 GLU A C 1
ATOM 611 O O . GLU A 1 87 ? 1.114 8.390 -8.650 1.00 97.62 87 GLU A O 1
ATOM 616 N N . SER A 1 88 ? 2.120 7.677 -6.775 1.00 97.94 88 SER A N 1
ATOM 617 C CA . SER A 1 88 ? 1.682 6.284 -6.858 1.00 97.94 88 SER A CA 1
ATOM 618 C C . SER A 1 88 ? 0.201 6.122 -6.520 1.00 97.94 88 SER A C 1
ATOM 620 O O . SER A 1 88 ? -0.230 5.986 -5.372 1.00 97.94 88 SER A O 1
ATOM 622 N N . GLY A 1 89 ? -0.609 6.051 -7.577 1.00 97.00 89 GLY A N 1
ATOM 623 C CA . GLY A 1 89 ? -2.030 5.735 -7.460 1.00 97.00 89 GLY A CA 1
ATOM 624 C C . GLY A 1 89 ? -2.312 4.347 -6.879 1.00 97.00 89 GLY A C 1
ATOM 625 O O . GLY A 1 89 ? -3.319 4.189 -6.193 1.00 97.00 89 GLY A O 1
ATOM 626 N N . SER A 1 90 ? -1.444 3.366 -7.143 1.00 97.38 90 SER A N 1
ATOM 627 C CA . SER A 1 90 ? -1.587 2.010 -6.604 1.00 97.38 90 SER A CA 1
ATOM 628 C C . SER A 1 90 ? -1.368 2.002 -5.095 1.00 97.38 90 SER A C 1
ATOM 630 O O . SER A 1 90 ? -2.188 1.445 -4.377 1.00 97.38 90 SER A O 1
ATOM 632 N N . THR A 1 91 ? -0.322 2.678 -4.607 1.00 98.50 91 THR A N 1
ATOM 633 C CA . THR A 1 91 ? -0.028 2.761 -3.168 1.00 98.50 91 THR A CA 1
ATOM 634 C C . THR A 1 91 ? -1.198 3.375 -2.409 1.00 98.50 91 THR A C 1
ATOM 636 O O . THR A 1 91 ? -1.690 2.754 -1.473 1.00 98.50 91 THR A O 1
ATOM 639 N N . LEU A 1 92 ? -1.722 4.519 -2.869 1.00 98.62 92 LEU A N 1
ATOM 640 C CA . LEU A 1 92 ? -2.897 5.141 -2.253 1.00 98.62 92 LEU A CA 1
ATOM 641 C C . LEU A 1 92 ? -4.101 4.191 -2.227 1.00 98.62 92 LEU A C 1
ATOM 643 O O . LEU A 1 92 ? -4.694 3.963 -1.178 1.00 98.62 92 LEU A O 1
ATOM 647 N N . ARG A 1 93 ? -4.487 3.643 -3.386 1.00 98.12 93 ARG A N 1
ATOM 648 C CA . ARG A 1 93 ? -5.732 2.865 -3.505 1.00 98.12 93 ARG A CA 1
ATOM 649 C C . ARG A 1 93 ? -5.658 1.500 -2.830 1.00 98.12 93 ARG A C 1
ATOM 651 O O . ARG A 1 93 ? -6.702 0.985 -2.446 1.00 98.12 93 ARG A O 1
ATOM 658 N N . PHE A 1 94 ? -4.468 0.919 -2.697 1.00 98.62 94 PHE A N 1
ATOM 659 C CA . PHE A 1 94 ? -4.287 -0.354 -2.003 1.00 98.62 94 PHE A CA 1
ATOM 660 C C . PHE A 1 94 ? -4.150 -0.162 -0.495 1.00 98.62 94 PHE A C 1
ATOM 662 O O . PHE A 1 94 ? -4.748 -0.920 0.257 1.00 98.62 94 PHE A O 1
ATOM 669 N N . LEU A 1 95 ? -3.404 0.852 -0.043 1.00 98.75 95 LEU A N 1
ATOM 670 C CA . LEU A 1 95 ? -3.126 1.027 1.384 1.00 98.75 95 LEU A CA 1
ATOM 671 C C . LEU A 1 95 ? -4.222 1.769 2.148 1.00 98.75 95 LEU A C 1
ATOM 673 O O . LEU A 1 95 ? -4.311 1.591 3.355 1.00 98.75 95 LEU A O 1
ATOM 677 N N . LEU A 1 96 ? -5.071 2.561 1.487 1.00 98.69 96 LEU A N 1
ATOM 678 C CA . LEU A 1 96 ? -6.204 3.221 2.145 1.00 98.69 96 LEU A CA 1
ATOM 679 C C . LEU A 1 96 ? -7.153 2.229 2.860 1.00 98.69 96 LEU A C 1
ATOM 681 O O . LEU A 1 96 ? -7.381 2.414 4.055 1.00 98.69 96 LEU A O 1
ATOM 685 N N . PRO A 1 97 ? -7.660 1.157 2.212 1.00 98.50 97 PRO A N 1
ATOM 686 C CA . PRO A 1 97 ? -8.484 0.152 2.890 1.00 98.50 97 PRO A CA 1
ATOM 687 C C . PRO A 1 97 ? -7.684 -0.724 3.865 1.00 98.50 97 PRO A C 1
ATOM 689 O O . PRO A 1 97 ? -8.210 -1.106 4.905 1.00 98.50 97 PRO A O 1
ATOM 692 N N . VAL A 1 98 ? -6.402 -0.995 3.593 1.00 98.56 98 VAL A N 1
ATOM 693 C CA . VAL A 1 98 ? -5.537 -1.741 4.526 1.00 98.56 98 VAL A CA 1
ATOM 694 C C . VAL A 1 98 ? -5.348 -0.967 5.833 1.00 98.56 98 VAL A C 1
ATOM 696 O O . VAL A 1 98 ? -5.586 -1.513 6.904 1.00 98.56 98 VAL A O 1
ATOM 699 N N . ALA A 1 99 ? -5.000 0.321 5.772 1.00 98.56 99 ALA A N 1
ATOM 700 C CA . ALA A 1 99 ? -4.871 1.168 6.959 1.00 98.56 99 ALA A CA 1
ATOM 701 C C . ALA A 1 99 ? -6.194 1.273 7.738 1.00 98.56 99 ALA A C 1
ATOM 703 O O . ALA A 1 99 ? -6.180 1.294 8.968 1.00 98.56 99 ALA A O 1
ATOM 704 N N . ALA A 1 100 ? -7.325 1.293 7.023 1.00 98.50 100 ALA A N 1
ATOM 705 C CA . ALA A 1 100 ? -8.661 1.307 7.607 1.00 98.50 100 ALA A CA 1
ATOM 706 C C . ALA A 1 100 ? -8.971 0.017 8.383 1.00 98.50 100 ALA A C 1
ATOM 708 O O . ALA A 1 100 ? -9.429 0.086 9.523 1.00 98.50 100 ALA A O 1
ATOM 709 N N . ALA A 1 101 ? -8.686 -1.154 7.807 1.00 98.19 101 ALA A N 1
ATOM 710 C CA . ALA A 1 101 ? -8.870 -2.446 8.474 1.00 98.19 101 ALA A CA 1
ATOM 711 C C . ALA A 1 101 ? -7.967 -2.601 9.707 1.00 98.19 101 ALA A C 1
ATOM 713 O O . ALA A 1 101 ? -8.416 -3.042 10.765 1.00 98.19 101 ALA A O 1
ATOM 714 N N . LEU A 1 102 ? -6.726 -2.118 9.611 1.00 97.56 102 LEU A N 1
ATOM 715 C CA . LEU A 1 102 ? -5.779 -2.079 10.727 1.00 97.56 102 LEU A CA 1
ATOM 716 C C . LEU A 1 102 ? -6.172 -1.084 11.840 1.00 97.56 102 LEU A C 1
ATOM 718 O O . LEU A 1 102 ? -5.503 -1.037 12.872 1.00 97.56 102 LEU A O 1
ATOM 722 N N . GLY A 1 103 ? -7.216 -0.266 11.650 1.00 97.81 103 GLY A N 1
ATOM 723 C CA . GLY A 1 103 ? -7.647 0.746 12.621 1.00 97.81 103 GLY A CA 1
ATOM 724 C C . GLY A 1 103 ? -6.638 1.883 12.818 1.00 97.81 103 GLY A C 1
ATOM 725 O O . GLY A 1 103 ? -6.645 2.555 13.853 1.00 97.81 103 GLY A O 1
ATOM 726 N N . CYS A 1 104 ? -5.748 2.098 11.846 1.00 98.25 104 CYS A N 1
ATOM 727 C CA . CYS A 1 104 ? -4.722 3.131 11.906 1.00 98.25 104 CYS A CA 1
ATOM 728 C C . CYS A 1 104 ? -5.322 4.505 11.580 1.00 98.25 104 CYS A C 1
ATOM 730 O O . CYS A 1 104 ? -5.918 4.707 10.521 1.00 98.25 104 CYS A O 1
ATOM 732 N N . GLN A 1 105 ? -5.081 5.499 12.440 1.00 98.62 105 GLN A N 1
ATOM 733 C CA . GLN A 1 105 ? -5.372 6.897 12.114 1.00 98.62 105 GLN A CA 1
ATOM 734 C C . GLN A 1 105 ? -4.299 7.433 11.160 1.00 98.62 105 GLN A C 1
ATOM 736 O O . GLN A 1 105 ? -3.201 7.814 11.576 1.00 98.62 105 GLN A O 1
ATOM 741 N N . ALA A 1 106 ? -4.592 7.419 9.863 1.00 98.62 106 ALA A N 1
ATOM 742 C CA . ALA A 1 106 ? -3.605 7.669 8.822 1.00 98.62 106 ALA A CA 1
ATOM 743 C C . ALA A 1 106 ? -3.859 8.979 8.069 1.00 98.62 106 ALA A C 1
ATOM 745 O O . ALA A 1 106 ? -4.989 9.290 7.702 1.00 98.62 106 ALA A O 1
ATOM 746 N N . ASN A 1 107 ? -2.791 9.716 7.768 1.00 98.75 107 ASN A N 1
ATOM 747 C CA . ASN A 1 107 ? -2.831 10.875 6.880 1.00 98.75 107 ASN A CA 1
ATOM 748 C C . ASN A 1 107 ? -2.139 10.532 5.564 1.00 98.75 107 ASN A C 1
ATOM 750 O O . ASN A 1 107 ? -0.921 10.366 5.528 1.00 98.75 107 ASN A O 1
ATOM 754 N N . PHE A 1 108 ? -2.911 10.451 4.487 1.00 98.81 108 PHE A N 1
ATOM 755 C CA . PHE A 1 108 ? -2.409 10.207 3.144 1.00 98.81 108 PHE A CA 1
ATOM 756 C C . PHE A 1 108 ? -2.114 11.529 2.439 1.00 98.81 108 PHE A C 1
ATOM 758 O O . PHE A 1 108 ? -2.977 12.407 2.347 1.00 98.81 108 PHE A O 1
ATOM 765 N N . THR A 1 109 ? -0.912 11.658 1.887 1.00 98.75 109 THR A N 1
ATOM 766 C CA . THR A 1 109 ? -0.499 12.786 1.041 1.00 98.75 109 THR A CA 1
ATOM 767 C C . THR A 1 109 ? 0.010 12.280 -0.307 1.00 98.75 109 THR A C 1
ATOM 769 O O . THR A 1 109 ? 0.085 11.077 -0.554 1.00 98.75 109 THR A O 1
ATOM 772 N N . GLY A 1 110 ? 0.289 13.196 -1.230 1.00 98.19 110 GLY A N 1
ATOM 773 C CA . GLY A 1 110 ? 0.845 12.867 -2.537 1.00 98.19 110 GLY A CA 1
ATOM 774 C C . GLY A 1 110 ? 1.068 14.120 -3.371 1.00 98.19 110 GLY A C 1
ATOM 775 O O . GLY A 1 110 ? 0.723 15.229 -2.956 1.00 98.19 110 GLY A O 1
ATOM 776 N N . ARG A 1 111 ? 1.649 13.946 -4.556 1.00 98.19 111 ARG A N 1
ATOM 777 C CA . ARG A 1 111 ? 2.115 15.036 -5.420 1.00 98.19 111 ARG A CA 1
ATOM 778 C C . ARG A 1 111 ? 1.821 14.783 -6.898 1.00 98.19 111 ARG A C 1
ATOM 780 O O . ARG A 1 111 ? 1.159 13.811 -7.274 1.00 98.19 111 ARG A O 1
ATOM 787 N N . GLY A 1 112 ? 2.243 15.728 -7.734 1.00 97.12 112 GLY A N 1
ATOM 788 C CA . GLY A 1 112 ? 1.977 15.707 -9.167 1.00 97.12 112 GLY A CA 1
ATOM 789 C C . GLY A 1 112 ? 0.477 15.699 -9.453 1.00 97.12 112 GLY A C 1
ATOM 790 O O . GLY A 1 112 ? -0.278 16.526 -8.940 1.00 97.12 112 GLY A O 1
ATOM 791 N N . ARG A 1 113 ? 0.025 14.739 -10.265 1.00 96.44 113 ARG A N 1
ATOM 792 C CA . ARG A 1 113 ? -1.400 14.592 -10.612 1.00 96.44 113 ARG A CA 1
ATOM 793 C C . ARG A 1 113 ? -2.199 13.765 -9.606 1.00 96.44 113 ARG A C 1
ATOM 795 O O . ARG A 1 113 ? -3.422 13.726 -9.719 1.00 96.44 113 ARG A O 1
ATOM 802 N N . LEU A 1 114 ? -1.557 13.087 -8.651 1.00 97.38 114 LEU A N 1
ATOM 803 C CA . LEU A 1 114 ? -2.259 12.190 -7.729 1.00 97.38 114 LEU A CA 1
ATOM 804 C C . LEU A 1 114 ? -3.344 12.907 -6.895 1.00 97.38 114 LEU A C 1
ATOM 806 O O . LEU A 1 114 ? -4.450 12.366 -6.832 1.00 97.38 114 LEU A O 1
ATOM 810 N N . PRO A 1 115 ? -3.130 14.133 -6.369 1.00 97.88 115 PRO A N 1
ATOM 811 C CA . PRO A 1 115 ? -4.162 14.874 -5.637 1.00 97.88 115 PRO A CA 1
ATOM 812 C C . PRO A 1 115 ? -5.407 15.252 -6.441 1.00 97.88 115 PRO A C 1
ATOM 814 O O . PRO A 1 115 ? -6.415 15.611 -5.849 1.00 97.88 115 PRO A O 1
ATOM 817 N N . GLN A 1 116 ? -5.366 15.155 -7.773 1.00 96.94 116 GLN A N 1
ATOM 818 C CA . GLN A 1 116 ? -6.506 15.436 -8.655 1.00 96.94 116 GLN A CA 1
ATOM 819 C C . GLN A 1 116 ? -7.343 14.180 -8.950 1.00 96.94 116 GLN A C 1
ATOM 821 O O . GLN A 1 116 ? -8.322 14.248 -9.689 1.00 96.94 116 GLN A O 1
ATOM 826 N N . ARG A 1 117 ? -6.946 13.009 -8.429 1.00 95.88 117 ARG A N 1
ATOM 827 C CA . ARG A 1 117 ? -7.580 11.718 -8.727 1.00 95.88 117 ARG A CA 1
ATOM 828 C C . ARG A 1 117 ? -8.439 11.275 -7.539 1.00 95.88 117 ARG A C 1
ATOM 830 O O . ARG A 1 117 ? -7.880 10.738 -6.583 1.00 95.88 117 ARG A O 1
ATOM 837 N N . PRO A 1 118 ? -9.769 11.455 -7.591 1.00 94.50 118 PRO A N 1
ATOM 838 C CA . PRO A 1 118 ? -10.632 11.165 -6.456 1.00 94.50 118 PRO A CA 1
ATOM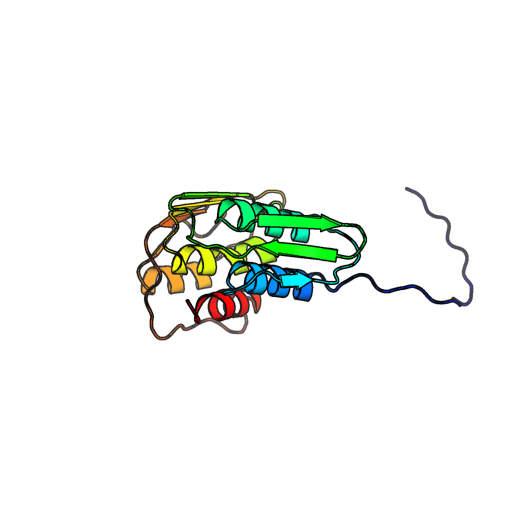 839 C C . PRO A 1 118 ? -10.684 9.672 -6.127 1.00 94.50 118 PRO A C 1
ATOM 841 O O . PRO A 1 118 ? -10.510 8.808 -6.995 1.00 94.50 118 PRO A O 1
ATOM 844 N N . VAL A 1 119 ? -10.973 9.384 -4.861 1.00 97.12 119 VAL A N 1
ATOM 845 C CA . VAL A 1 119 ? -11.246 8.040 -4.336 1.00 97.12 119 VAL A CA 1
ATOM 846 C C . VAL A 1 119 ? -12.696 7.894 -3.863 1.00 97.12 119 VAL A C 1
ATOM 848 O O . VAL A 1 119 ? -12.968 7.034 -3.038 1.00 97.12 119 VAL A O 1
ATOM 851 N N . SER A 1 120 ? -13.631 8.712 -4.370 1.00 97.06 120 SER A N 1
ATOM 852 C CA . SER A 1 120 ? -15.014 8.786 -3.861 1.00 97.06 120 SER A CA 1
ATOM 853 C C . SER A 1 120 ? -15.714 7.430 -3.713 1.00 97.06 120 SER A C 1
ATOM 855 O O . SER A 1 120 ? -16.181 7.172 -2.610 1.00 97.06 120 SER A O 1
ATOM 857 N N . PRO A 1 121 ? -15.691 6.510 -4.705 1.00 96.12 121 PRO A N 1
ATOM 858 C CA . PRO A 1 121 ? -16.355 5.215 -4.536 1.00 96.12 1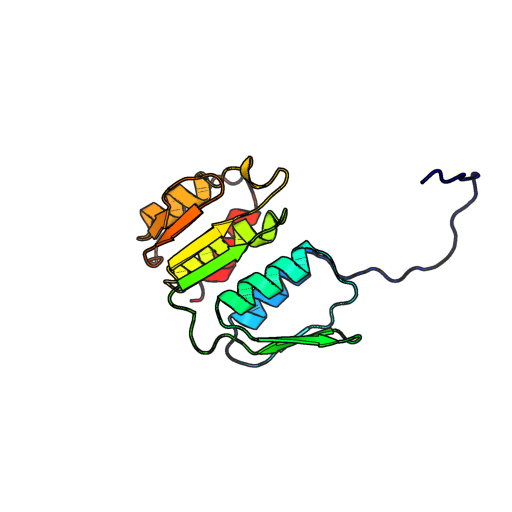21 PRO A CA 1
ATOM 859 C C . PRO A 1 121 ? -15.760 4.384 -3.396 1.00 96.12 121 PRO A C 1
ATOM 861 O O . PRO A 1 121 ? -16.472 3.713 -2.668 1.00 96.12 121 PRO A O 1
ATOM 864 N N . LEU A 1 122 ? -14.439 4.448 -3.215 1.00 97.12 122 LEU A N 1
ATOM 865 C CA . LEU A 1 122 ? -13.777 3.771 -2.105 1.00 97.12 122 LEU A CA 1
ATOM 866 C C . LEU A 1 122 ? -14.073 4.475 -0.773 1.00 97.12 122 LEU A C 1
ATOM 868 O O . LEU A 1 122 ? -14.299 3.806 0.223 1.00 97.12 122 LEU A O 1
ATOM 872 N N . LYS A 1 123 ? -14.104 5.813 -0.746 1.00 98.00 123 LYS A N 1
ATOM 873 C CA . LYS A 1 123 ? -14.472 6.592 0.444 1.00 98.00 123 LYS A CA 1
ATOM 874 C C . LYS A 1 123 ? -15.871 6.235 0.937 1.00 98.00 123 LYS A C 1
ATOM 876 O O . LYS A 1 123 ? -16.027 5.989 2.125 1.00 98.00 123 LYS A O 1
ATOM 881 N N . GLU A 1 124 ? -16.852 6.241 0.040 1.00 97.88 124 GLU A N 1
ATOM 882 C CA . GLU A 1 124 ? -18.255 5.945 0.349 1.00 97.88 124 GLU A CA 1
ATOM 883 C C . GLU A 1 124 ? -18.383 4.566 1.001 1.00 97.88 124 GLU A C 1
ATOM 885 O O . GLU A 1 124 ? -18.983 4.441 2.067 1.00 97.88 124 GLU A O 1
ATOM 890 N N . GLU A 1 125 ? -17.716 3.563 0.429 1.00 97.62 125 GLU A N 1
ATOM 891 C CA . GLU A 1 125 ? -17.701 2.209 0.978 1.00 97.62 125 GLU A CA 1
ATOM 892 C C . GLU A 1 1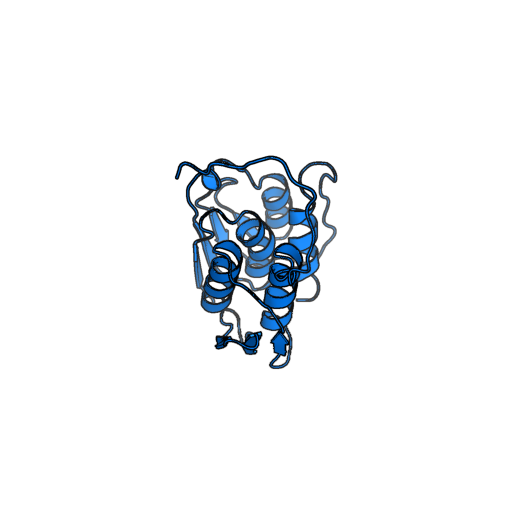25 ? -16.994 2.117 2.335 1.00 97.62 125 GLU A C 1
ATOM 894 O O . GLU A 1 125 ? -17.505 1.469 3.244 1.00 97.62 125 GLU A O 1
ATOM 899 N N . LEU A 1 126 ? -15.849 2.781 2.521 1.00 98.31 126 LEU A N 1
ATOM 900 C CA . LEU A 1 126 ? -15.156 2.779 3.815 1.00 98.31 126 LEU A CA 1
ATOM 901 C C . LEU A 1 126 ? -15.985 3.481 4.906 1.00 98.31 126 LEU A C 1
ATOM 903 O O . LEU A 1 126 ? -16.031 3.013 6.042 1.00 98.31 126 LEU A O 1
ATOM 907 N N . GLU A 1 127 ? -16.664 4.583 4.581 1.00 98.50 127 GLU A N 1
ATOM 908 C CA . GLU A 1 127 ? -17.519 5.305 5.533 1.00 98.50 127 GLU A CA 1
ATOM 909 C C . GLU A 1 127 ? -18.794 4.545 5.894 1.00 98.50 127 GLU A C 1
ATOM 911 O O . GLU A 1 127 ? -19.203 4.554 7.056 1.00 98.50 127 GLU A O 1
ATOM 916 N N . ALA A 1 128 ? -19.389 3.837 4.932 1.00 98.25 128 ALA A N 1
ATOM 917 C CA . ALA A 1 128 ? -20.510 2.936 5.189 1.00 98.25 128 ALA A CA 1
ATOM 918 C C . ALA A 1 128 ? -20.137 1.792 6.153 1.00 98.25 128 ALA A C 1
ATOM 920 O O . ALA A 1 128 ? -21.014 1.235 6.810 1.00 98.25 128 ALA A O 1
ATOM 921 N N . HIS A 1 129 ? -18.842 1.484 6.276 1.00 98.44 129 HIS A N 1
ATOM 922 C CA . HIS A 1 129 ? -18.306 0.386 7.077 1.00 98.44 129 HIS A CA 1
ATOM 923 C C . HIS A 1 129 ? -17.452 0.871 8.262 1.00 98.44 129 HIS A C 1
ATOM 925 O O . HIS A 1 129 ? -16.472 0.234 8.638 1.00 98.44 129 HIS A O 1
ATOM 931 N N . GLY A 1 130 ? -17.822 1.991 8.888 1.00 98.06 130 GLY A N 1
ATOM 932 C CA . GLY A 1 130 ? -17.288 2.383 10.202 1.00 98.06 130 GLY A CA 1
ATOM 933 C C . GLY A 1 130 ? -16.000 3.211 10.182 1.00 98.06 130 GLY A C 1
ATOM 934 O O . GLY A 1 130 ? -15.474 3.558 11.245 1.00 98.06 130 GLY A O 1
ATOM 935 N N . CYS A 1 131 ? -15.505 3.587 9.003 1.00 98.56 131 CYS A N 1
ATOM 936 C CA . CYS A 1 131 ? -14.415 4.548 8.876 1.00 98.56 131 CYS A CA 1
ATOM 937 C C . CYS A 1 131 ? -14.930 5.977 8.677 1.00 98.56 131 CYS A C 1
ATOM 939 O O . CYS A 1 131 ? -16.109 6.237 8.453 1.00 98.56 131 CYS A O 1
ATOM 941 N N . ARG A 1 132 ? -14.010 6.937 8.737 1.00 98.62 132 ARG A N 1
ATOM 942 C CA . ARG A 1 132 ? -14.257 8.333 8.391 1.00 98.62 132 ARG A CA 1
ATOM 943 C C . ARG A 1 132 ? -13.084 8.875 7.598 1.00 98.62 132 ARG A C 1
ATOM 945 O O . ARG A 1 132 ? -11.952 8.844 8.085 1.00 98.62 132 ARG A O 1
ATOM 952 N N . LEU A 1 133 ? -13.377 9.401 6.412 1.00 98.62 133 LEU A N 1
ATOM 953 C CA . LEU A 1 133 ? -12.419 10.114 5.577 1.00 98.62 133 LEU A CA 1
ATOM 954 C C . LEU A 1 133 ? -12.874 11.568 5.473 1.00 98.62 133 LEU A C 1
ATOM 956 O O . LEU A 1 133 ? -14.007 11.848 5.092 1.00 98.62 133 LEU A O 1
ATOM 960 N N . ASP A 1 134 ? -12.004 12.519 5.792 1.00 98.25 134 ASP A N 1
ATOM 961 C CA . ASP A 1 134 ? -12.382 13.939 5.782 1.00 98.25 134 ASP A CA 1
ATOM 962 C C . ASP A 1 134 ? -12.739 14.464 4.377 1.00 98.25 134 ASP A C 1
ATOM 964 O O . ASP A 1 134 ? -13.541 15.388 4.240 1.00 98.25 134 ASP A O 1
ATOM 968 N N . ARG A 1 135 ? -12.166 13.865 3.328 1.00 97.81 135 ARG A N 1
ATOM 969 C CA . ARG A 1 135 ? -12.397 14.227 1.925 1.00 97.81 135 ARG A CA 1
ATOM 970 C C . ARG A 1 135 ? -12.068 13.078 0.967 1.00 97.81 135 ARG A C 1
ATOM 972 O O . ARG A 1 135 ? -11.526 12.053 1.364 1.00 97.81 135 ARG A O 1
ATOM 979 N N . ALA A 1 136 ? -12.396 13.256 -0.316 1.00 97.25 136 ALA A N 1
ATOM 980 C CA . ALA A 1 136 ? -12.189 12.253 -1.372 1.00 97.25 136 ALA A CA 1
ATOM 981 C C . ALA A 1 136 ? -10.954 12.500 -2.268 1.00 97.25 136 ALA A C 1
ATOM 983 O O . ALA A 1 136 ? -10.718 11.738 -3.204 1.00 97.25 136 ALA A O 1
ATOM 984 N N . LEU A 1 137 ? -10.186 13.565 -2.024 1.00 98.00 137 LEU A N 1
ATOM 985 C CA . LEU A 1 137 ? -8.988 13.958 -2.780 1.00 98.00 137 LEU A CA 1
ATOM 986 C C . LEU A 1 137 ? -7.834 14.191 -1.807 1.00 98.00 137 LEU A C 1
ATOM 988 O O . LEU A 1 137 ? -8.071 14.672 -0.707 1.00 98.00 137 LEU A O 1
ATOM 992 N N . LEU A 1 138 ? -6.592 13.897 -2.195 1.00 98.06 138 LEU A N 1
ATOM 993 C CA . LEU A 1 138 ? -5.457 14.152 -1.302 1.00 98.06 138 LEU A CA 1
ATOM 994 C C . LEU A 1 138 ? -5.325 15.646 -0.954 1.00 98.06 138 LEU A C 1
ATOM 996 O O . LEU A 1 138 ? -5.578 16.494 -1.815 1.00 98.06 138 LEU A O 1
ATOM 1000 N N . PRO A 1 139 ? -4.866 15.975 0.267 1.00 98.44 139 PRO A N 1
ATOM 1001 C CA . PRO A 1 139 ? -4.536 15.056 1.367 1.00 98.44 139 PRO A CA 1
ATOM 1002 C C . PRO A 1 139 ? -5.786 14.472 2.049 1.00 98.44 139 PRO A C 1
ATOM 1004 O O . PRO A 1 139 ? -6.769 15.182 2.209 1.00 98.44 139 PRO A O 1
ATOM 1007 N N . ILE A 1 140 ? -5.753 13.202 2.464 1.00 98.81 140 ILE A N 1
ATOM 1008 C CA . ILE A 1 140 ? -6.893 12.507 3.097 1.00 98.81 140 ILE A CA 1
ATOM 1009 C C . ILE A 1 140 ? -6.518 12.110 4.523 1.00 98.81 140 ILE A C 1
ATOM 1011 O O . ILE A 1 140 ? -5.525 11.413 4.722 1.00 98.81 140 ILE A O 1
ATOM 1015 N N . ALA A 1 141 ? -7.335 12.499 5.498 1.00 98.81 141 ALA A N 1
ATOM 1016 C CA . ALA A 1 141 ? -7.260 12.003 6.866 1.00 98.81 141 ALA A CA 1
ATOM 1017 C C . ALA A 1 141 ? -8.258 10.853 7.058 1.00 98.81 141 ALA A C 1
ATOM 1019 O O . ALA A 1 141 ? -9.463 11.032 6.872 1.00 98.81 141 ALA A O 1
ATOM 1020 N N . LEU A 1 142 ? -7.745 9.685 7.441 1.00 98.81 142 LEU A N 1
ATOM 1021 C CA . LEU A 1 142 ? -8.487 8.463 7.735 1.00 98.81 142 LEU A CA 1
ATOM 1022 C C . LEU A 1 142 ? -8.544 8.233 9.249 1.00 98.81 142 LEU A C 1
ATOM 1024 O O . LEU A 1 142 ? -7.538 8.330 9.952 1.00 98.81 142 LEU A O 1
ATOM 1028 N N . SER A 1 143 ? -9.726 7.882 9.745 1.00 98.69 143 SER A N 1
ATOM 1029 C CA . SER A 1 143 ? -9.954 7.464 11.130 1.00 98.69 143 SER A CA 1
ATOM 1030 C C . SER A 1 143 ? -11.065 6.416 11.211 1.00 98.69 143 SER A C 1
ATOM 1032 O O . SER A 1 143 ? -11.769 6.179 10.229 1.00 98.69 143 SER A O 1
ATOM 1034 N N . GLY A 1 144 ? -11.232 5.809 12.386 1.00 98.00 144 GLY A N 1
ATOM 1035 C CA . GLY A 1 144 ? -12.124 4.666 12.578 1.00 98.00 144 GLY A CA 1
ATOM 1036 C C . GLY A 1 144 ? -11.450 3.352 12.191 1.00 98.00 144 GLY A C 1
ATOM 1037 O O . GLY A 1 144 ? -10.266 3.325 11.857 1.00 98.00 144 GLY A O 1
ATOM 1038 N N . GLN A 1 145 ? -12.209 2.267 12.263 1.00 98.25 145 GLN A N 1
ATOM 1039 C CA . GLN A 1 145 ? -11.741 0.937 11.897 1.00 98.25 145 GLN A CA 1
ATOM 1040 C C . GLN A 1 145 ? -12.789 0.279 11.014 1.00 98.25 145 GLN A C 1
ATOM 1042 O O . GLN A 1 145 ? -13.983 0.372 11.304 1.00 98.25 145 GLN A O 1
ATOM 1047 N N . LEU A 1 146 ? -12.326 -0.346 9.935 1.00 98.12 146 LEU A N 1
ATOM 1048 C CA . LEU A 1 146 ? -13.203 -0.974 8.961 1.00 98.12 146 LEU A CA 1
ATOM 1049 C C . LEU A 1 146 ? -13.963 -2.135 9.605 1.00 98.12 146 LEU A C 1
ATOM 1051 O O . LEU A 1 146 ? -13.375 -2.979 10.277 1.00 98.12 146 LEU A O 1
ATOM 1055 N N . GLN A 1 147 ? -15.269 -2.170 9.383 1.00 97.56 147 GLN A N 1
ATOM 1056 C CA . GLN A 1 147 ? -16.158 -3.227 9.840 1.00 97.56 147 GLN A CA 1
ATOM 1057 C C . GLN A 1 147 ? -16.461 -4.195 8.695 1.00 97.56 147 GLN A C 1
ATOM 1059 O O . GLN A 1 147 ? -16.510 -3.810 7.525 1.00 97.56 147 GLN A O 1
ATOM 1064 N N . SER A 1 148 ? -16.679 -5.465 9.037 1.00 96.00 148 SER A N 1
ATOM 1065 C CA . SER A 1 148 ? -17.081 -6.480 8.067 1.00 96.00 148 SER A CA 1
ATOM 1066 C C . SER A 1 148 ? -18.488 -6.206 7.530 1.00 96.00 148 SER A C 1
ATOM 1068 O O . SER A 1 148 ? -19.334 -5.614 8.201 1.00 96.00 148 SER A O 1
ATOM 1070 N N . GLY A 1 149 ? -18.745 -6.634 6.296 1.00 95.69 149 GLY A N 1
ATOM 1071 C CA . GLY A 1 149 ? -20.007 -6.353 5.626 1.00 95.69 149 GLY A CA 1
ATOM 1072 C C . GLY A 1 149 ? -19.987 -6.710 4.148 1.00 95.69 149 GLY A C 1
ATOM 1073 O O . GLY A 1 149 ? -19.130 -7.461 3.677 1.00 95.69 149 GLY A O 1
ATOM 1074 N N . VAL A 1 150 ? -20.965 -6.173 3.422 1.00 96.81 150 VAL A N 1
ATOM 1075 C CA . VAL A 1 150 ? -21.097 -6.337 1.973 1.00 96.81 150 VAL A CA 1
ATOM 1076 C C . VAL A 1 150 ? -20.684 -5.036 1.304 1.00 96.81 150 VAL A C 1
ATOM 1078 O O . VAL A 1 150 ? -21.377 -4.029 1.415 1.0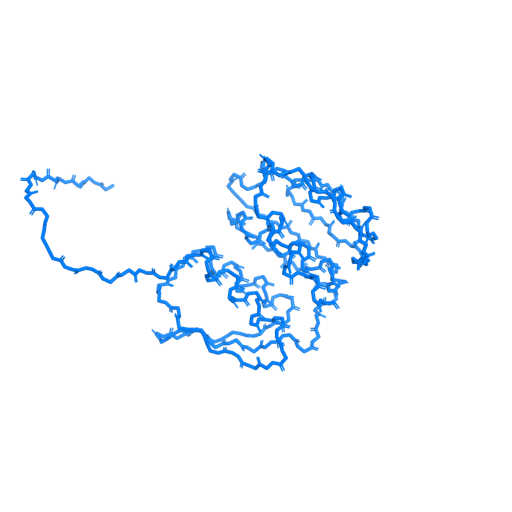0 96.81 150 VAL A O 1
ATOM 1081 N N . PHE A 1 151 ? -19.581 -5.093 0.564 1.00 96.50 151 PHE A N 1
ATOM 1082 C CA . PHE A 1 151 ? -19.034 -3.952 -0.159 1.00 96.50 151 PHE A CA 1
ATOM 1083 C C . PHE A 1 151 ? -19.565 -3.912 -1.593 1.00 96.50 151 PHE A C 1
ATOM 1085 O O . PHE A 1 151 ? -19.511 -4.916 -2.309 1.00 96.50 151 PHE A O 1
ATOM 1092 N N . THR A 1 152 ? -20.041 -2.749 -2.034 1.00 94.88 152 THR A N 1
ATOM 1093 C CA . THR A 1 152 ? -20.589 -2.543 -3.380 1.00 94.88 152 THR A CA 1
ATOM 1094 C C . THR A 1 152 ? -19.790 -1.482 -4.123 1.00 94.88 152 THR A C 1
ATOM 1096 O O . THR A 1 152 ? -19.875 -0.298 -3.836 1.00 94.88 152 THR A O 1
ATOM 1099 N N . LEU A 1 153 ? -19.027 -1.887 -5.141 1.00 93.06 153 LEU A N 1
ATOM 1100 C CA . LEU A 1 153 ? -18.224 -0.958 -5.938 1.00 93.06 153 LEU A CA 1
ATOM 1101 C C . LEU A 1 153 ? -18.641 -0.927 -7.413 1.00 93.06 153 LEU A C 1
ATOM 1103 O O . LEU A 1 153 ? -18.936 -1.972 -7.999 1.00 93.06 153 LEU A O 1
ATOM 1107 N N . PRO A 1 154 ? -18.569 0.246 -8.071 1.00 91.44 154 PRO A N 1
ATOM 1108 C CA . PRO A 1 154 ? -18.763 0.342 -9.509 1.00 91.44 154 PRO A CA 1
ATOM 1109 C C . PRO A 1 154 ? -17.584 -0.303 -10.259 1.00 91.44 154 PRO A C 1
ATOM 1111 O O . PRO A 1 154 ? -16.438 0.150 -10.185 1.00 91.44 154 PRO A O 1
ATOM 1114 N N . GLY A 1 155 ? -17.869 -1.354 -11.034 1.00 87.50 155 GLY A N 1
ATOM 1115 C CA . GLY A 1 155 ? -16.855 -2.130 -11.765 1.00 87.50 155 GLY A CA 1
ATOM 1116 C C . GLY A 1 155 ? -16.163 -1.390 -12.919 1.00 87.50 155 GLY A C 1
ATOM 1117 O O . GLY A 1 155 ? -15.174 -1.880 -13.458 1.00 87.50 155 GLY A O 1
ATOM 1118 N N . ASN A 1 156 ? -16.648 -0.205 -13.297 1.00 88.75 156 ASN A N 1
ATOM 1119 C CA . ASN A 1 156 ? -16.139 0.596 -14.413 1.00 88.75 156 ASN A CA 1
ATOM 1120 C C . ASN A 1 156 ? -15.212 1.753 -13.994 1.00 88.75 156 ASN A C 1
ATOM 1122 O O . ASN A 1 156 ? -14.764 2.497 -14.864 1.00 88.75 156 ASN A O 1
ATOM 1126 N N . VAL A 1 157 ? -14.930 1.937 -12.696 1.00 85.94 157 VAL A N 1
ATOM 1127 C CA . VAL A 1 157 ? -14.124 3.079 -12.218 1.00 85.94 157 VAL A CA 1
ATOM 1128 C C . VAL A 1 157 ? -12.651 2.715 -12.043 1.00 85.94 157 VAL A C 1
ATOM 1130 O O . VAL A 1 157 ? -11.774 3.350 -12.629 1.00 85.94 157 VAL A O 1
ATOM 1133 N N . SER A 1 158 ? -12.343 1.713 -11.214 1.00 87.38 158 SER A N 1
ATOM 1134 C CA . SER A 1 158 ? -10.961 1.278 -10.997 1.00 87.38 158 SER A CA 1
ATOM 1135 C C . SER A 1 158 ? -10.880 -0.112 -10.376 1.00 87.38 158 SER A C 1
ATOM 1137 O O . SER A 1 158 ? -11.334 -0.325 -9.254 1.00 87.38 158 SER A O 1
ATOM 1139 N N . SER A 1 159 ? -10.172 -1.031 -11.039 1.00 92.44 159 SER A N 1
ATOM 1140 C CA . SER A 1 159 ? -9.815 -2.340 -10.468 1.00 92.44 159 SER A CA 1
ATOM 1141 C C . SER A 1 159 ? -8.919 -2.233 -9.228 1.00 92.44 159 SER A C 1
ATOM 1143 O O . SER A 1 159 ? -8.789 -3.191 -8.462 1.00 92.44 159 SER A O 1
ATOM 1145 N N . GLN A 1 160 ? -8.305 -1.066 -9.003 1.00 94.56 160 GLN A N 1
ATOM 1146 C CA . GLN A 1 160 ? -7.441 -0.850 -7.852 1.00 94.56 160 GLN A CA 1
ATOM 1147 C C . GLN A 1 160 ? -8.224 -0.762 -6.539 1.00 94.56 160 GLN A C 1
ATOM 1149 O O . GLN A 1 160 ? -7.713 -1.218 -5.524 1.00 94.56 160 GLN A O 1
ATOM 1154 N N . PHE A 1 161 ? -9.455 -0.236 -6.559 1.00 95.44 161 PHE A N 1
ATOM 1155 C CA . PHE A 1 161 ? -10.308 -0.194 -5.365 1.00 95.44 161 PHE A CA 1
ATOM 1156 C C . PHE A 1 161 ? -10.670 -1.605 -4.902 1.00 95.44 161 PHE A C 1
ATOM 1158 O O . PHE A 1 161 ? -10.487 -1.934 -3.735 1.00 95.44 161 PHE A O 1
ATOM 1165 N N . LEU A 1 162 ? -11.073 -2.461 -5.847 1.00 95.50 162 LEU A N 1
ATOM 1166 C CA . LEU A 1 162 ? -11.334 -3.871 -5.573 1.00 95.50 162 LEU A CA 1
ATOM 1167 C C . LEU A 1 162 ? -10.085 -4.574 -5.028 1.00 95.50 162 LEU A C 1
ATOM 1169 O O . LEU A 1 162 ? -10.173 -5.284 -4.037 1.00 95.50 162 LEU A O 1
ATOM 1173 N N . THR A 1 163 ? -8.914 -4.348 -5.638 1.00 96.75 163 THR A N 1
ATOM 1174 C CA . THR A 1 163 ? -7.652 -4.937 -5.150 1.00 96.75 163 THR A CA 1
ATOM 1175 C C . THR A 1 163 ? -7.356 -4.514 -3.708 1.00 96.75 163 THR A C 1
ATOM 1177 O O . THR A 1 163 ? -7.006 -5.364 -2.900 1.00 96.75 163 THR A O 1
ATOM 1180 N N . GLY A 1 164 ? -7.502 -3.227 -3.376 1.00 97.19 164 GLY A N 1
ATOM 1181 C CA . GLY A 1 164 ? -7.257 -2.735 -2.020 1.00 97.19 164 GLY A CA 1
ATOM 1182 C C . GLY A 1 164 ? -8.181 -3.371 -0.982 1.00 97.19 164 GLY A C 1
ATOM 1183 O O . GLY A 1 164 ? -7.704 -3.803 0.062 1.00 97.19 164 GLY A O 1
ATOM 1184 N N . LEU A 1 165 ? -9.476 -3.485 -1.289 1.00 96.88 165 LEU A N 1
ATOM 1185 C CA . LEU A 1 165 ? -10.434 -4.164 -0.413 1.00 96.88 165 LEU A CA 1
ATOM 1186 C C . LEU A 1 165 ? -10.104 -5.655 -0.244 1.00 96.88 165 LEU A C 1
ATOM 1188 O O . LEU A 1 165 ? -10.054 -6.159 0.872 1.00 96.88 165 LEU A O 1
ATOM 1192 N N . LEU A 1 166 ? -9.791 -6.361 -1.336 1.00 96.94 166 LEU A N 1
ATOM 1193 C CA . LEU A 1 166 ? -9.425 -7.781 -1.268 1.00 96.94 166 LEU A CA 1
ATOM 1194 C C . LEU A 1 166 ? -8.167 -8.033 -0.424 1.00 96.94 166 LEU A C 1
ATOM 1196 O O . LEU A 1 166 ? -8.076 -9.073 0.220 1.00 96.94 166 LEU A O 1
ATOM 1200 N N . LEU A 1 167 ? -7.213 -7.096 -0.413 1.00 97.38 167 LEU A N 1
ATOM 1201 C CA . LEU A 1 167 ? -6.009 -7.189 0.417 1.00 97.38 167 LEU A CA 1
ATOM 1202 C C . LEU A 1 167 ? -6.295 -6.999 1.913 1.00 97.38 167 LEU A C 1
ATOM 1204 O O . LEU A 1 167 ? -5.514 -7.484 2.724 1.00 97.38 167 LEU A O 1
ATOM 1208 N N . CYS A 1 168 ? -7.373 -6.302 2.289 1.00 94.50 168 CYS A N 1
ATOM 1209 C CA . CYS A 1 168 ? -7.688 -6.035 3.693 1.00 94.50 168 CYS A CA 1
ATOM 1210 C C . CYS A 1 168 ? -8.720 -6.998 4.297 1.00 94.50 168 CYS A C 1
ATOM 1212 O O . CYS A 1 168 ? -8.786 -7.104 5.512 1.00 94.50 168 CYS A O 1
ATOM 1214 N N . PHE A 1 169 ? -9.520 -7.698 3.489 1.00 93.25 169 PHE A N 1
ATOM 1215 C CA . PHE A 1 169 ? -10.574 -8.597 3.985 1.00 93.25 169 PHE A CA 1
ATOM 1216 C C . PHE A 1 169 ? -10.128 -9.777 4.868 1.00 93.25 169 PHE A C 1
ATOM 1218 O O . PHE A 1 169 ? -10.949 -10.217 5.669 1.00 93.25 169 PHE A O 1
ATOM 1225 N N . PRO A 1 170 ? -8.904 -10.326 4.750 1.00 91.12 170 PRO A N 1
ATOM 1226 C CA . PRO A 1 170 ? -8.445 -11.374 5.666 1.00 91.12 170 PRO A CA 1
ATOM 1227 C C . PRO A 1 170 ? -8.085 -10.891 7.082 1.00 91.12 170 PRO A C 1
ATOM 1229 O O . PRO A 1 170 ? -7.765 -11.736 7.916 1.00 91.12 170 PRO A O 1
ATOM 1232 N N . LEU A 1 171 ? -8.063 -9.572 7.322 1.00 88.88 171 LEU A N 1
ATOM 1233 C CA . LEU A 1 171 ? -7.692 -8.935 8.595 1.00 88.88 171 LEU A CA 1
ATOM 1234 C C . LEU A 1 171 ? -8.896 -8.820 9.536 1.00 88.88 171 LEU A C 1
ATOM 1236 O O . LEU A 1 171 ? -8.682 -8.977 10.758 1.00 88.88 171 LEU A O 1
#

Foldseek 3Di:
DDDDDDDDDDDDDDDDFDDPLVLLLVQLLQQADPAKDWDQGADDDPQNVLLQVQSVQQAKDWDQDNRGIIIRYHPATDQEGERENEQHPLSCLQVVLQCQQSQHFYWYAYDDCQQVQFPVLLQVQQVVFFKHWPGGGPRITIGGHGHDDDRDGDPPRDPSNVNNNVSSVVD

Nearest PDB structures (foldseek):
  7m0o-assembly1_A  TM=9.091E-01  e=1.946E-10  Streptomyces sviceus
  2o15-assembly1_A  TM=9.075E-01  e=1.704E-10  Mycobacterium tuberculosis
  2bjb-assembly1_A  TM=8.567E-01  e=3.830E-09  Mycobacterium tuberculosis
  5ujs-assembly1_A  TM=6.706E-01  e=4.067E-05  Campylobacter jejuni subsp. jejuni NCTC 11168 = ATCC 700819
  1a2n-assembly1_A  TM=6.489E-01  e=1.634E-04  Escherichia coli